Protein AF-A0A1K0IRH7-F1 (afdb_monomer)

InterPro domains:
  IPR059742 Superinfection exclusion protein A [PF26849] (6-156)

Solvent-accessible surface area (backbone atoms only — not comparable to full-atom values): 8800 Å² total; per-residue (Å²): 106,72,66,30,51,51,33,40,51,46,27,53,51,51,43,52,52,51,51,51,52,51,50,52,50,51,52,53,50,51,54,55,52,50,55,50,50,47,48,55,49,16,63,75,70,75,50,52,62,73,57,61,72,36,77,88,36,44,66,60,49,50,53,51,48,49,65,75,39,30,77,85,40,65,49,35,48,50,19,32,50,45,24,51,52,54,49,52,51,51,51,53,43,53,50,52,32,51,52,48,44,52,51,26,53,49,43,28,74,75,74,40,54,76,42,16,63,58,26,45,52,32,45,53,49,49,51,50,48,49,54,50,50,52,53,52,35,49,52,39,24,71,74,44,75,35,48,48,26,48,31,56,51,52,48,54,53,49,50,52,56,54,52,56,55,54,60,75,74,110

Mean predicted aligned error: 4.85 Å

Foldseek 3Di:
DVLLCCLLVVLVVLVVVVVVVVVVVVVVVVVVVVVVVLVVLCVVVVHDSVVCPDPVCVVVSLVVLCVVLPPVDPLNVLLQVLQVVLVVLVVVLVVVLVVQSVVLVVCCVPPHVVSSNSNNVNVVSVVVSVVVSVVSQVVSCVVSVDGRNPSVVSVVVSVVVVVVVVVVVD

Structure (mmCIF, N/CA/C/O backbone):
data_AF-A0A1K0IRH7-F1
#
_entry.id   AF-A0A1K0IRH7-F1
#
loop_
_atom_site.group_PDB
_atom_site.id
_atom_site.type_symbol
_atom_site.label_atom_id
_atom_site.label_alt_id
_atom_site.label_comp_id
_atom_site.label_asym_id
_atom_site.label_entity_id
_atom_site.label_seq_id
_atom_site.pdbx_PDB_ins_code
_atom_site.Cartn_x
_atom_site.Cartn_y
_atom_site.Cartn_z
_atom_site.occupancy
_atom_site.B_iso_or_equiv
_atom_site.auth_seq_id
_atom_site.auth_comp_id
_atom_site.auth_asym_id
_atom_site.auth_atom_id
_atom_site.pdbx_PDB_model_num
ATOM 1 N N . MET A 1 1 ? 15.490 4.655 -33.026 1.00 80.31 1 MET A N 1
ATOM 2 C CA . MET A 1 1 ? 15.179 5.768 -32.093 1.00 80.31 1 MET A CA 1
ATOM 3 C C . MET A 1 1 ? 13.687 5.873 -31.802 1.00 80.31 1 MET A C 1
ATOM 5 O O . MET A 1 1 ? 13.327 5.736 -30.644 1.00 80.31 1 MET A O 1
ATOM 9 N N . LEU A 1 2 ? 12.815 6.042 -32.808 1.00 89.88 2 LEU A N 1
ATOM 10 C CA . LEU A 1 2 ? 11.356 6.071 -32.596 1.00 89.88 2 LEU A CA 1
ATOM 11 C C . LEU A 1 2 ? 10.833 4.817 -31.871 1.00 89.88 2 LEU A C 1
ATOM 13 O O . LEU A 1 2 ? 10.065 4.927 -30.923 1.00 89.88 2 LEU A O 1
ATOM 17 N N . THR A 1 3 ? 11.315 3.636 -32.263 1.00 86.81 3 THR A N 1
ATOM 18 C CA . THR A 1 3 ? 11.003 2.352 -31.614 1.00 86.81 3 THR A CA 1
ATOM 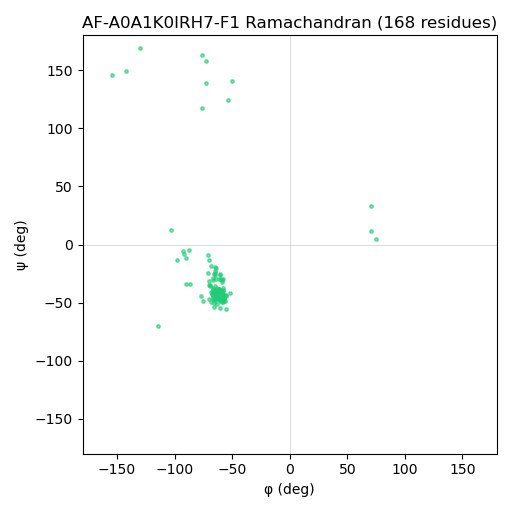19 C C . TH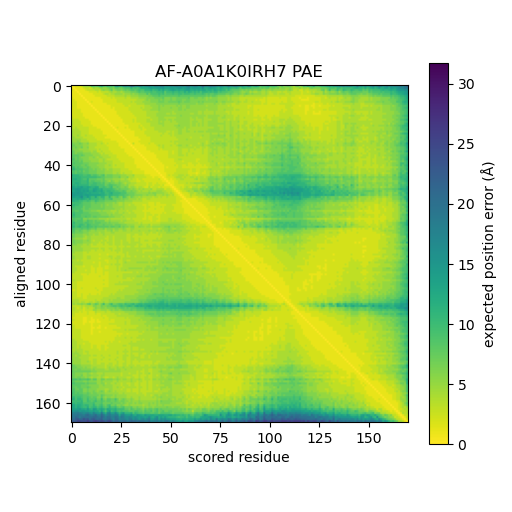R A 1 3 ? 11.344 2.353 -30.123 1.00 86.81 3 THR A C 1
ATOM 21 O O . THR A 1 3 ? 10.489 2.033 -29.302 1.00 86.81 3 THR A O 1
ATOM 24 N N . ALA A 1 4 ? 12.549 2.792 -29.747 1.00 88.62 4 ALA A N 1
ATOM 25 C CA . ALA A 1 4 ? 12.942 2.891 -28.342 1.00 88.62 4 ALA A CA 1
ATOM 26 C C . ALA A 1 4 ? 12.069 3.861 -27.537 1.00 88.62 4 ALA A C 1
ATOM 28 O O . ALA A 1 4 ? 11.658 3.527 -26.428 1.00 88.62 4 ALA A O 1
ATOM 29 N N . ILE A 1 5 ? 11.735 5.025 -28.108 1.00 91.88 5 ILE A N 1
ATOM 30 C CA . ILE A 1 5 ? 10.838 6.000 -27.470 1.00 91.88 5 ILE A CA 1
ATOM 31 C C . ILE A 1 5 ? 9.462 5.374 -27.216 1.00 91.88 5 ILE A C 1
ATOM 33 O O . ILE A 1 5 ? 8.914 5.532 -26.129 1.00 91.88 5 ILE A O 1
ATOM 37 N N . ILE A 1 6 ? 8.925 4.628 -28.185 1.00 95.38 6 ILE A N 1
ATOM 38 C CA . ILE A 1 6 ? 7.625 3.962 -28.052 1.00 95.38 6 ILE A CA 1
ATOM 39 C C . ILE A 1 6 ? 7.660 2.890 -26.957 1.00 95.38 6 ILE A C 1
ATOM 41 O O . ILE A 1 6 ? 6.752 2.856 -26.132 1.00 95.38 6 ILE A O 1
ATOM 45 N N . HIS A 1 7 ? 8.685 2.032 -26.904 1.00 95.81 7 HIS A N 1
ATOM 46 C CA . HIS A 1 7 ? 8.736 0.971 -25.890 1.00 95.81 7 HIS A CA 1
ATOM 47 C C . HIS A 1 7 ? 8.983 1.515 -24.480 1.00 95.81 7 HIS A C 1
ATOM 49 O O . HIS A 1 7 ? 8.262 1.143 -23.556 1.00 95.81 7 HIS A O 1
ATOM 55 N N . ILE A 1 8 ? 9.954 2.416 -24.308 1.00 94.38 8 ILE A N 1
ATOM 56 C CA . ILE A 1 8 ? 10.274 2.995 -22.996 1.00 94.38 8 ILE A CA 1
ATOM 57 C C . ILE A 1 8 ? 9.132 3.902 -22.532 1.00 94.38 8 ILE A C 1
ATOM 59 O O . ILE A 1 8 ? 8.627 3.741 -21.423 1.00 94.38 8 ILE A O 1
ATOM 63 N N . GLY A 1 9 ? 8.676 4.816 -23.394 1.00 95.56 9 GLY A N 1
ATOM 64 C CA . GLY A 1 9 ? 7.555 5.706 -23.096 1.00 95.56 9 GLY A CA 1
ATOM 65 C C . GLY A 1 9 ? 6.264 4.932 -22.835 1.00 95.56 9 GLY A C 1
ATOM 66 O O . GLY A 1 9 ? 5.574 5.204 -21.857 1.00 95.56 9 GLY A O 1
ATOM 67 N N . GLY A 1 10 ? 5.975 3.912 -23.648 1.00 96.75 10 GLY A N 1
ATOM 68 C CA . GLY A 1 10 ? 4.826 3.028 -23.469 1.00 96.75 10 GLY A CA 1
ATOM 69 C C . GLY A 1 10 ? 4.854 2.282 -22.135 1.00 96.75 10 GLY A C 1
ATOM 70 O O . GLY A 1 10 ? 3.845 2.268 -21.433 1.00 96.75 10 GLY A O 1
ATOM 71 N N . ALA A 1 11 ? 6.006 1.735 -21.737 1.00 96.81 11 ALA A N 1
ATOM 72 C CA . ALA A 1 11 ? 6.160 1.069 -20.445 1.00 96.81 11 ALA A CA 1
ATOM 73 C C . ALA A 1 11 ? 5.968 2.038 -19.266 1.00 96.81 11 ALA A C 1
ATOM 75 O O . ALA A 1 11 ? 5.260 1.711 -18.316 1.00 96.81 11 ALA A O 1
ATOM 76 N N . VAL A 1 12 ? 6.534 3.249 -19.334 1.00 96.62 12 VAL A N 1
ATOM 77 C CA . VAL A 1 12 ? 6.356 4.279 -18.293 1.00 96.62 12 VAL A CA 1
A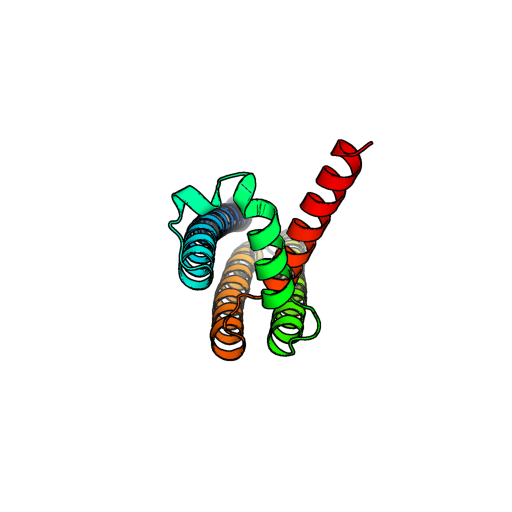TOM 78 C C . VAL A 1 12 ? 4.891 4.703 -18.173 1.00 96.62 12 VAL A C 1
ATOM 80 O O . VAL A 1 12 ? 4.364 4.774 -17.063 1.00 96.62 12 VAL A O 1
ATOM 83 N N . ILE A 1 13 ? 4.206 4.931 -19.298 1.00 97.69 13 ILE A N 1
ATOM 84 C CA . ILE A 1 13 ? 2.772 5.253 -19.311 1.00 97.69 13 ILE A CA 1
ATOM 85 C C . ILE A 1 13 ? 1.960 4.097 -18.717 1.00 97.69 13 ILE A C 1
ATOM 87 O O . ILE A 1 13 ? 1.087 4.330 -17.883 1.00 97.69 13 ILE A O 1
ATOM 91 N N . ALA A 1 14 ? 2.257 2.852 -19.094 1.00 96.94 14 ALA A N 1
ATOM 92 C CA . ALA A 1 14 ? 1.572 1.679 -18.560 1.00 96.94 14 ALA A CA 1
ATOM 93 C C . ALA A 1 14 ? 1.759 1.540 -17.040 1.00 96.94 14 ALA A C 1
ATOM 95 O O . ALA A 1 14 ? 0.787 1.283 -16.330 1.00 96.94 14 ALA A O 1
ATOM 96 N N . LEU A 1 15 ? 2.975 1.764 -16.527 1.00 96.19 15 LEU A N 1
ATOM 97 C CA . LEU A 1 15 ? 3.247 1.790 -15.087 1.00 96.19 15 LEU A CA 1
ATOM 98 C C . LEU A 1 15 ? 2.445 2.884 -14.383 1.00 96.19 15 LEU A C 1
ATOM 100 O O . LEU A 1 15 ? 1.816 2.616 -13.363 1.00 96.19 15 LEU A O 1
ATOM 104 N N . PHE A 1 16 ? 2.411 4.089 -14.951 1.00 96.38 16 PHE A N 1
ATOM 105 C CA . PHE A 1 16 ? 1.637 5.197 -14.400 1.00 96.38 16 PHE A CA 1
ATOM 106 C C . PHE A 1 16 ? 0.139 4.865 -14.319 1.00 96.38 16 PHE A C 1
ATOM 108 O O . PHE A 1 16 ? -0.479 5.033 -13.266 1.00 96.38 16 PHE A O 1
ATOM 115 N N . VAL A 1 17 ? -0.435 4.319 -15.396 1.00 97.19 17 VAL A N 1
ATOM 116 C CA . VAL A 1 17 ? -1.835 3.865 -15.427 1.00 97.19 17 VAL A CA 1
ATOM 117 C C . VAL A 1 17 ? -2.083 2.773 -14.385 1.00 97.19 17 VAL A C 1
ATOM 119 O O . VAL A 1 17 ? -3.079 2.834 -13.664 1.00 97.19 17 VAL A O 1
ATOM 122 N N . LEU A 1 18 ? -1.174 1.803 -14.256 1.00 94.44 18 LEU A N 1
ATOM 123 C CA . LEU A 1 18 ? -1.293 0.728 -13.273 1.00 94.44 18 LEU A CA 1
ATOM 124 C C . LEU A 1 18 ? -1.250 1.263 -11.834 1.00 94.44 18 LEU A C 1
ATOM 126 O O . LEU A 1 18 ? -2.039 0.826 -10.995 1.00 94.44 18 LEU A O 1
ATOM 130 N N . THR A 1 19 ? -0.384 2.236 -11.543 1.00 93.06 19 THR A N 1
ATOM 131 C CA . THR A 1 19 ? -0.344 2.910 -10.240 1.00 93.06 19 THR A CA 1
ATOM 132 C C . THR A 1 19 ? -1.657 3.633 -9.949 1.00 93.06 19 THR A C 1
ATOM 134 O O . THR A 1 19 ? -2.202 3.463 -8.860 1.00 93.06 19 THR A O 1
ATOM 137 N N . LEU A 1 20 ? -2.202 4.391 -10.906 1.00 95.12 20 LEU A N 1
ATOM 138 C CA . LEU A 1 20 ? -3.489 5.073 -10.735 1.00 95.12 20 LEU A CA 1
ATOM 139 C C . LEU A 1 20 ? -4.634 4.086 -10.491 1.00 95.12 20 LEU A C 1
ATOM 141 O O . LEU A 1 20 ? -5.427 4.282 -9.569 1.00 95.12 20 LEU A O 1
ATOM 145 N N . ALA A 1 21 ? -4.692 3.000 -11.264 1.00 93.69 21 ALA A N 1
ATOM 146 C CA . ALA A 1 21 ? -5.669 1.936 -11.060 1.00 93.69 21 ALA A CA 1
ATOM 147 C C . ALA A 1 21 ? -5.523 1.308 -9.664 1.00 93.69 21 ALA A C 1
ATOM 149 O O . ALA A 1 21 ? -6.513 1.123 -8.958 1.00 93.69 21 ALA A O 1
ATOM 150 N N . GLY A 1 22 ? -4.288 1.050 -9.226 1.00 90.19 22 GLY A N 1
ATOM 151 C CA . GLY A 1 22 ? -3.993 0.542 -7.889 1.00 90.19 22 GLY A CA 1
ATOM 152 C C . GLY A 1 22 ? -4.446 1.486 -6.771 1.00 90.19 22 GLY A C 1
ATOM 153 O O . GLY A 1 22 ? -5.035 1.029 -5.793 1.00 90.19 22 GLY A O 1
ATOM 154 N N . LEU A 1 23 ? -4.229 2.797 -6.922 1.00 91.50 23 LEU A N 1
ATOM 155 C CA . LEU A 1 23 ? -4.698 3.812 -5.972 1.00 91.50 23 LEU A CA 1
ATOM 156 C C . LEU A 1 23 ? -6.226 3.876 -5.916 1.00 91.50 23 LEU A C 1
ATOM 158 O O . LEU A 1 23 ? -6.795 3.957 -4.828 1.00 91.50 23 LEU A O 1
ATOM 162 N N . TRP A 1 24 ? -6.893 3.797 -7.068 1.00 94.50 24 TRP A N 1
ATOM 163 C CA . TRP A 1 24 ? -8.351 3.790 -7.140 1.00 94.50 24 TRP A CA 1
ATOM 164 C C . TRP A 1 24 ? -8.951 2.556 -6.454 1.00 94.50 24 TRP A C 1
ATOM 166 O O . TRP A 1 24 ? -9.855 2.687 -5.627 1.00 94.50 24 TRP A O 1
ATOM 176 N N . VAL A 1 25 ? -8.389 1.369 -6.711 1.00 90.69 25 VAL A N 1
ATOM 177 C CA . VAL A 1 25 ? -8.777 0.129 -6.020 1.00 90.69 25 VAL A CA 1
ATOM 178 C C . VAL A 1 25 ? -8.552 0.256 -4.514 1.00 90.69 25 VAL A C 1
ATOM 180 O O . VAL A 1 25 ? -9.449 -0.068 -3.740 1.00 90.69 25 VAL A O 1
ATOM 183 N N . ALA A 1 26 ? -7.404 0.782 -4.081 1.00 87.38 26 ALA A N 1
ATOM 184 C CA . ALA A 1 26 ? -7.112 0.971 -2.661 1.00 87.38 26 ALA A CA 1
ATOM 185 C C . ALA A 1 26 ? -8.099 1.936 -1.979 1.00 87.38 26 ALA A C 1
ATOM 187 O O . ALA A 1 26 ? -8.521 1.687 -0.847 1.00 87.38 26 ALA A O 1
ATOM 188 N N . ALA A 1 27 ? -8.500 3.014 -2.660 1.00 89.81 27 ALA A N 1
ATOM 189 C CA . ALA A 1 27 ? -9.494 3.956 -2.151 1.00 89.81 27 ALA A CA 1
ATOM 190 C C . ALA A 1 27 ? -10.870 3.288 -1.996 1.00 89.81 27 ALA A C 1
ATOM 192 O O . ALA A 1 27 ? -11.493 3.380 -0.934 1.00 89.81 27 ALA A O 1
ATOM 193 N N . TRP A 1 28 ? -11.303 2.546 -3.019 1.00 92.06 28 TRP A N 1
ATOM 194 C CA . TRP A 1 28 ? -12.551 1.785 -2.992 1.00 92.06 28 TRP A CA 1
ATOM 195 C C . TRP A 1 28 ? -12.561 0.718 -1.886 1.00 92.06 28 TRP A C 1
ATOM 197 O O . TRP A 1 28 ? -13.527 0.609 -1.125 1.00 92.06 28 TRP A O 1
ATOM 207 N N . GLU A 1 29 ? -11.472 -0.043 -1.738 1.00 88.12 29 GLU A N 1
ATOM 208 C CA . GLU A 1 29 ? -11.304 -1.012 -0.651 1.00 88.12 29 GLU A CA 1
ATOM 209 C C . GLU A 1 29 ? -11.355 -0.333 0.721 1.00 88.12 29 GLU A C 1
ATOM 211 O O . GLU A 1 29 ? -11.994 -0.847 1.644 1.00 88.12 29 GLU A O 1
ATOM 216 N N . GLY A 1 30 ? -10.718 0.832 0.860 1.00 87.19 30 GLY A N 1
ATOM 217 C CA . GLY A 1 30 ? -10.731 1.636 2.077 1.00 87.19 30 GLY A CA 1
ATOM 218 C C . GLY A 1 30 ? -12.147 2.027 2.498 1.00 87.19 30 GLY A C 1
ATOM 219 O O . GLY A 1 30 ? -12.534 1.793 3.648 1.00 87.19 30 GLY A O 1
ATOM 220 N N . GLU A 1 31 ? -12.944 2.548 1.564 1.00 90.12 31 GLU A N 1
ATOM 221 C CA . GLU A 1 31 ? -14.334 2.937 1.811 1.00 90.12 31 GLU A CA 1
ATOM 222 C C . GLU A 1 31 ? -15.212 1.725 2.153 1.00 90.12 31 GLU A C 1
ATOM 224 O O . GLU A 1 31 ? -15.931 1.721 3.161 1.00 90.12 31 GLU A O 1
ATOM 229 N N . ARG A 1 32 ? -15.119 0.656 1.353 1.00 91.31 32 ARG A N 1
ATOM 230 C CA . ARG A 1 32 ? -15.857 -0.592 1.577 1.00 91.31 32 ARG A CA 1
ATOM 231 C C . ARG A 1 32 ? -15.552 -1.180 2.957 1.00 91.31 32 ARG A C 1
ATOM 233 O O . ARG A 1 32 ? -16.471 -1.553 3.691 1.00 91.31 32 ARG A O 1
ATOM 240 N N . ASN A 1 33 ? -14.276 -1.252 3.329 1.00 88.19 33 ASN A N 1
ATOM 241 C CA . ASN A 1 33 ? -13.852 -1.802 4.613 1.00 88.19 33 ASN A CA 1
ATOM 242 C C . ASN A 1 33 ? -14.245 -0.888 5.780 1.00 88.19 33 ASN A C 1
ATOM 244 O O . ASN A 1 33 ? -14.626 -1.388 6.836 1.00 88.19 33 ASN A O 1
ATOM 248 N N . ALA A 1 34 ? -14.231 0.437 5.602 1.00 87.69 34 ALA A N 1
ATOM 249 C CA . ALA A 1 34 ? -14.724 1.370 6.612 1.00 87.69 34 ALA A CA 1
ATOM 250 C C . ALA A 1 34 ? -16.219 1.169 6.902 1.00 87.69 34 ALA A C 1
ATOM 252 O O . ALA A 1 34 ? -16.606 1.101 8.069 1.00 87.69 34 ALA A O 1
ATOM 253 N N . LYS A 1 35 ? -17.048 1.001 5.862 1.00 90.12 35 LYS A N 1
ATOM 254 C CA . LYS A 1 35 ? -18.480 0.680 6.015 1.00 90.12 35 LYS A CA 1
ATOM 255 C C . LYS A 1 35 ? -18.681 -0.636 6.769 1.00 90.12 35 LYS A C 1
ATOM 257 O O . LYS A 1 35 ? -19.489 -0.695 7.693 1.00 90.12 35 LYS A O 1
ATOM 262 N N . LYS A 1 36 ? -17.909 -1.674 6.424 1.00 89.56 36 LYS A N 1
ATOM 263 C CA . LYS A 1 36 ? -17.945 -2.962 7.134 1.00 89.56 36 LYS A CA 1
ATOM 264 C C . LYS A 1 36 ? -17.578 -2.806 8.613 1.00 89.56 36 LYS A C 1
ATOM 266 O O . LYS A 1 36 ? -18.322 -3.270 9.466 1.00 89.56 36 LYS A O 1
ATOM 271 N N . ARG A 1 37 ? -16.494 -2.089 8.931 1.00 88.19 37 ARG A N 1
ATOM 272 C CA . ARG A 1 37 ? -16.073 -1.852 10.322 1.00 88.19 37 ARG A CA 1
ATOM 273 C C . ARG A 1 37 ? -17.135 -1.134 11.152 1.00 88.19 37 ARG A C 1
ATOM 275 O O . ARG A 1 37 ? -17.336 -1.519 12.300 1.00 88.19 37 ARG A O 1
ATOM 282 N N . ARG A 1 38 ? -17.811 -0.123 10.588 1.00 89.75 38 ARG A N 1
ATOM 283 C CA . ARG A 1 38 ? -18.910 0.580 11.277 1.00 89.75 38 ARG A CA 1
ATOM 284 C C . ARG A 1 38 ? -20.057 -0.370 11.609 1.00 89.75 38 ARG A C 1
ATOM 286 O O . ARG A 1 38 ? -20.511 -0.391 12.745 1.00 89.75 38 ARG A O 1
ATOM 293 N N . ARG A 1 39 ? -20.466 -1.209 10.653 1.00 91.44 39 ARG A N 1
ATOM 294 C CA . ARG A 1 39 ? -21.502 -2.232 10.877 1.00 91.44 39 ARG A CA 1
ATOM 295 C C . ARG A 1 39 ? -21.087 -3.249 11.935 1.00 91.44 39 ARG A C 1
ATOM 297 O O . ARG A 1 39 ? -21.863 -3.529 12.839 1.00 91.44 39 ARG A O 1
ATOM 304 N N . ASP A 1 40 ? -19.857 -3.753 11.865 1.00 89.94 40 ASP A N 1
ATOM 305 C CA . ASP A 1 40 ? -19.344 -4.708 12.850 1.00 89.94 40 ASP A CA 1
ATOM 306 C C . ASP A 1 40 ? -19.318 -4.100 14.262 1.00 89.94 40 ASP A C 1
ATOM 308 O O . ASP A 1 40 ? -19.614 -4.789 15.237 1.00 89.94 40 ASP A O 1
ATOM 312 N N . ALA A 1 41 ? -18.967 -2.815 14.383 1.00 90.38 41 ALA A N 1
ATOM 313 C CA . ALA A 1 41 ? -19.014 -2.090 15.649 1.00 90.38 41 ALA A CA 1
ATOM 314 C C . ALA A 1 41 ? -20.456 -1.919 16.152 1.00 90.38 41 ALA A C 1
ATOM 316 O O . ALA A 1 41 ? -20.709 -2.191 17.321 1.00 90.38 41 ALA A O 1
ATOM 317 N N . ALA A 1 42 ? -21.393 -1.548 15.273 1.00 92.19 42 ALA A N 1
ATOM 318 C CA . ALA A 1 42 ? -22.808 -1.367 15.610 1.00 92.19 42 ALA A CA 1
ATOM 319 C C . ALA A 1 42 ? -23.415 -2.651 16.176 1.00 92.19 42 ALA A C 1
ATOM 321 O O . ALA A 1 42 ? -23.961 -2.659 17.277 1.00 92.19 42 ALA A O 1
ATOM 322 N N . ILE A 1 43 ? -23.196 -3.766 15.473 1.00 92.94 43 ILE A N 1
ATOM 323 C CA . ILE A 1 43 ? -23.647 -5.095 15.893 1.00 92.94 43 ILE A CA 1
ATOM 324 C C . ILE A 1 43 ? -23.019 -5.479 17.235 1.00 92.94 43 ILE A C 1
ATOM 326 O O . ILE A 1 43 ? -23.718 -5.951 18.125 1.00 92.94 43 ILE A O 1
ATOM 330 N N . SER A 1 44 ? -21.712 -5.252 17.405 1.00 92.06 44 SER A N 1
ATOM 331 C CA . SER A 1 44 ? -21.012 -5.608 18.649 1.00 92.06 44 SER A CA 1
ATOM 332 C C . SER A 1 44 ? -21.473 -4.779 19.852 1.00 92.06 44 SER A C 1
ATOM 334 O O . SER A 1 44 ? -21.399 -5.251 20.982 1.00 92.06 44 SER A O 1
ATOM 336 N N . LEU A 1 45 ? -21.920 -3.543 19.618 1.00 91.50 45 LEU A N 1
ATOM 337 C CA . LEU A 1 45 ? -22.406 -2.626 20.649 1.00 91.50 45 LEU A CA 1
ATOM 338 C C . LEU A 1 45 ? -23.924 -2.713 20.876 1.00 91.50 45 LEU A C 1
ATOM 340 O O . LEU A 1 45 ? -24.410 -2.118 21.839 1.00 91.50 45 LEU A O 1
ATOM 344 N N . GLY A 1 46 ? -24.650 -3.451 20.029 1.00 92.69 46 GLY A N 1
ATOM 345 C CA . GLY A 1 46 ? -26.104 -3.610 20.105 1.00 92.69 46 GLY A CA 1
ATOM 346 C C . GLY A 1 46 ? -26.885 -2.348 19.729 1.00 92.69 46 GLY A C 1
ATOM 347 O O . GLY A 1 46 ? -27.931 -2.094 20.316 1.00 92.69 46 GLY A O 1
ATOM 348 N N . ILE A 1 47 ? -26.360 -1.546 18.800 1.00 93.19 47 ILE A N 1
ATOM 349 C CA . ILE A 1 47 ? -26.908 -0.239 18.393 1.00 93.19 47 ILE A CA 1
ATOM 350 C C . ILE A 1 47 ? -27.025 -0.142 16.868 1.00 93.19 47 ILE A C 1
ATOM 352 O O . ILE A 1 47 ? -26.481 -0.977 16.140 1.00 93.19 47 ILE A O 1
ATOM 356 N N . SER A 1 48 ? -27.701 0.893 16.374 1.00 92.56 48 SER A N 1
ATOM 357 C CA . SER A 1 48 ? -27.725 1.222 14.943 1.00 92.56 48 SER A CA 1
ATOM 358 C C . SER A 1 48 ? -26.418 1.885 14.475 1.00 92.56 48 SER A C 1
ATOM 360 O O . SER A 1 48 ? -25.598 2.342 15.276 1.00 92.56 48 SER A O 1
ATOM 362 N N . VAL A 1 49 ? -26.183 1.920 13.158 1.00 89.44 49 VAL A N 1
ATOM 363 C CA . VAL A 1 49 ? -24.979 2.565 12.593 1.00 89.44 49 VAL A CA 1
ATOM 364 C C . VAL A 1 49 ? -25.063 4.085 12.750 1.00 89.44 49 VAL A C 1
ATOM 366 O O . VAL A 1 49 ? -24.043 4.737 12.949 1.00 89.44 49 VAL A O 1
ATOM 369 N N . GLU A 1 50 ? -26.274 4.626 12.706 1.00 89.81 50 GLU A N 1
ATOM 370 C CA . GLU A 1 50 ? -26.595 6.039 12.861 1.00 89.81 50 GLU A CA 1
ATOM 371 C C . GLU A 1 50 ? -26.302 6.513 14.293 1.00 89.81 50 GLU A C 1
ATOM 373 O O . GLU A 1 50 ? -25.685 7.556 14.498 1.00 89.81 50 GLU A O 1
ATOM 378 N N . GLU A 1 51 ? -26.647 5.706 15.301 1.00 88.31 51 GLU A N 1
ATOM 379 C CA . GLU A 1 51 ? -26.327 5.990 16.709 1.00 88.31 51 GLU A CA 1
ATOM 380 C C . GLU A 1 51 ? -24.819 5.993 16.987 1.00 88.31 51 GLU A C 1
ATOM 382 O O . GLU A 1 51 ? -24.349 6.680 17.899 1.00 88.31 51 GLU A O 1
ATOM 387 N N . LEU A 1 52 ? -24.047 5.255 16.188 1.00 85.56 52 LEU A N 1
ATOM 388 C CA . LEU A 1 52 ? -22.592 5.156 16.294 1.00 85.56 52 LEU A CA 1
ATOM 389 C C . LEU A 1 52 ? -21.877 6.482 16.007 1.00 85.56 52 LEU A C 1
ATOM 391 O O . LEU A 1 52 ? -20.754 6.677 16.471 1.00 85.56 52 LEU A O 1
ATOM 395 N N . GLU A 1 53 ? -22.519 7.370 15.247 1.00 83.31 53 GLU A N 1
ATOM 396 C CA . GLU A 1 53 ? -21.989 8.686 14.875 1.00 83.31 53 GLU A CA 1
ATOM 397 C C . GLU A 1 53 ? -22.326 9.769 15.914 1.00 83.31 53 GLU A C 1
ATOM 399 O O . GLU A 1 53 ? -21.830 10.890 15.825 1.00 83.31 53 GLU A O 1
ATOM 404 N N . SER A 1 54 ? -23.114 9.438 16.944 1.00 86.62 54 SER A N 1
ATOM 405 C CA . SER A 1 54 ? -23.420 10.369 18.030 1.00 86.62 54 SER A CA 1
ATOM 406 C C . SER A 1 54 ? -22.219 10.582 18.964 1.00 86.62 54 SER A C 1
ATOM 408 O O . SER A 1 54 ? -21.536 9.637 19.372 1.00 86.62 54 SER A O 1
ATOM 410 N N . GLU A 1 55 ? -21.983 11.830 19.384 1.00 82.06 55 GLU A N 1
ATOM 411 C CA . GLU A 1 55 ? -20.891 12.155 20.318 1.00 82.06 55 GLU A CA 1
ATOM 412 C C . GLU A 1 55 ? -21.007 11.408 21.655 1.00 82.06 55 GLU A C 1
ATOM 414 O O . GLU A 1 55 ? -19.993 11.055 22.267 1.00 82.06 55 GLU A O 1
ATOM 419 N N . ALA A 1 56 ? -22.240 11.106 22.076 1.00 86.00 56 ALA A N 1
ATOM 420 C CA . ALA A 1 56 ? -22.539 10.341 23.283 1.00 86.00 56 ALA A CA 1
ATOM 421 C C . ALA A 1 56 ? -21.963 8.915 23.239 1.00 86.00 56 ALA A C 1
ATOM 423 O O . ALA A 1 56 ? -21.594 8.363 24.277 1.00 86.00 56 ALA A O 1
ATOM 424 N N . MET A 1 57 ? -21.836 8.327 22.046 1.00 87.56 57 MET A N 1
ATOM 425 C CA . MET A 1 57 ? -21.344 6.959 21.860 1.00 87.56 57 MET A CA 1
ATOM 426 C C . MET A 1 57 ? -19.833 6.875 21.673 1.00 87.56 57 MET A C 1
ATOM 428 O O . MET A 1 57 ? -19.252 5.794 21.798 1.00 87.56 57 MET A O 1
ATOM 432 N N . ALA A 1 58 ? -19.164 8.005 21.460 1.00 84.50 58 ALA A N 1
ATOM 433 C CA . ALA A 1 58 ? -17.729 8.040 21.236 1.00 84.50 58 ALA A CA 1
ATOM 434 C C . ALA A 1 58 ? -16.884 7.424 22.378 1.00 84.50 58 ALA A C 1
ATOM 436 O O . ALA A 1 58 ? -15.937 6.707 22.059 1.00 84.50 58 ALA A O 1
ATOM 437 N N . PRO A 1 59 ? -17.192 7.592 23.686 1.00 86.56 59 PRO A N 1
ATOM 438 C CA . PRO A 1 59 ? -16.467 6.888 24.751 1.00 86.56 59 PRO A CA 1
ATOM 439 C C . PRO A 1 59 ? -16.585 5.359 24.651 1.00 86.56 59 PRO A C 1
ATOM 441 O O . PRO A 1 59 ? -15.577 4.659 24.739 1.00 86.56 59 PRO A O 1
ATOM 444 N N . ARG A 1 60 ? -17.794 4.841 24.390 1.00 88.38 60 ARG A N 1
ATOM 445 C CA . ARG A 1 60 ? -18.038 3.396 24.225 1.00 88.38 60 ARG A CA 1
ATOM 446 C C . ARG A 1 60 ? -17.353 2.851 22.975 1.00 88.38 60 ARG A C 1
ATOM 448 O O . ARG A 1 60 ? -16.817 1.746 22.990 1.00 88.38 60 ARG A O 1
ATOM 455 N N . LEU A 1 61 ? -17.327 3.635 21.898 1.00 87.94 61 LEU A N 1
ATOM 456 C CA . LEU A 1 61 ? -16.628 3.277 20.668 1.00 87.94 61 LEU A CA 1
ATOM 457 C C . LEU A 1 61 ? -15.107 3.231 20.865 1.00 87.94 61 LEU A C 1
ATOM 459 O O . LEU A 1 61 ? -14.448 2.330 20.349 1.00 87.94 61 LEU A O 1
ATOM 463 N N . VAL A 1 62 ? -14.551 4.175 21.628 1.00 88.38 62 VAL A N 1
ATOM 464 C CA . VAL A 1 62 ? -13.131 4.198 22.010 1.00 88.38 62 VAL A CA 1
ATOM 465 C C . VAL A 1 62 ? -12.766 2.952 22.815 1.00 88.38 62 VAL A C 1
ATOM 467 O O . VAL A 1 62 ? -11.769 2.306 22.500 1.00 88.38 62 VAL A O 1
ATOM 470 N N . GLU A 1 63 ? -13.582 2.584 23.804 1.00 89.94 63 GLU A N 1
ATOM 471 C CA . GLU A 1 63 ? -13.388 1.380 24.619 1.00 89.94 63 GLU A CA 1
ATOM 472 C C . GLU A 1 63 ? -13.477 0.096 23.780 1.00 89.94 63 GLU A C 1
ATOM 474 O O . GLU A 1 63 ? -12.604 -0.770 23.841 1.00 89.94 63 GLU A O 1
ATOM 479 N N . PHE A 1 64 ? -14.480 -0.001 22.907 1.00 91.44 64 PHE A N 1
ATOM 480 C CA . PHE A 1 64 ? -14.604 -1.121 21.979 1.00 91.44 64 PHE A CA 1
ATOM 481 C C . PHE A 1 64 ? -13.382 -1.244 21.058 1.00 91.44 64 PHE A C 1
ATOM 483 O O . PHE A 1 64 ? -12.823 -2.331 20.885 1.00 91.44 64 PHE A O 1
ATOM 490 N N . CYS A 1 65 ? -12.943 -0.132 20.465 1.00 90.25 65 CYS A N 1
ATOM 491 C CA . CYS A 1 65 ? -11.789 -0.107 19.574 1.00 90.25 65 CYS A CA 1
ATOM 492 C C . CYS A 1 65 ? -10.485 -0.433 20.311 1.00 90.25 65 CYS A C 1
ATOM 494 O O . CYS A 1 65 ? -9.655 -1.157 19.758 1.00 90.25 65 CYS A O 1
ATOM 496 N N . SER A 1 66 ? -10.298 0.048 21.543 1.00 90.06 66 SER A N 1
ATOM 497 C CA . SER A 1 66 ? -9.099 -0.245 22.335 1.00 90.06 66 SER A CA 1
ATOM 498 C C . SER A 1 66 ? -9.006 -1.738 22.661 1.00 90.06 66 SER A C 1
ATOM 500 O O . SER A 1 66 ? -7.955 -2.342 22.438 1.00 90.06 66 SER A O 1
ATOM 502 N N . ALA A 1 67 ? -10.117 -2.365 23.058 1.00 92.06 67 ALA A N 1
ATOM 503 C CA . ALA A 1 67 ? -10.182 -3.801 23.311 1.00 92.06 67 ALA A CA 1
ATOM 504 C C . ALA A 1 67 ? -9.960 -4.612 22.023 1.00 92.06 67 ALA A C 1
ATOM 506 O O . ALA A 1 67 ? -9.095 -5.490 21.963 1.00 92.06 67 ALA A O 1
ATOM 507 N N . LYS A 1 68 ? -10.686 -4.282 20.946 1.00 91.19 68 LYS A N 1
ATOM 508 C CA . LYS A 1 68 ? -10.609 -5.002 19.666 1.00 91.19 68 LYS A CA 1
ATOM 509 C C . LYS A 1 68 ? -9.228 -4.887 19.022 1.00 91.19 68 LYS A C 1
ATOM 511 O O . LYS A 1 68 ? -8.731 -5.870 18.467 1.00 91.19 68 LYS A O 1
ATOM 516 N N . PHE A 1 69 ? -8.584 -3.725 19.069 1.00 91.94 69 PHE A N 1
ATOM 517 C CA . PHE A 1 69 ? -7.302 -3.466 18.400 1.00 91.94 69 PHE A CA 1
ATOM 518 C C . PHE A 1 69 ? -6.083 -3.475 19.332 1.00 91.94 69 PHE A C 1
ATOM 520 O O . PHE A 1 69 ? -4.984 -3.127 18.888 1.00 91.94 69 PHE A O 1
ATOM 527 N N . SER A 1 70 ? -6.251 -3.954 20.569 1.00 91.25 70 SER A N 1
ATOM 528 C CA . SER A 1 70 ? -5.191 -4.084 21.575 1.00 91.25 70 SER A CA 1
ATOM 529 C C . SER A 1 70 ? -3.939 -4.791 21.041 1.00 91.25 70 SER A C 1
ATOM 531 O O . SER A 1 70 ? -4.030 -5.759 20.279 1.00 91.25 70 SER A O 1
ATOM 533 N N . SER A 1 71 ? -2.762 -4.312 21.445 1.00 90.38 71 SER A N 1
ATOM 534 C CA . SER A 1 71 ? -1.466 -4.931 21.137 1.00 90.38 71 SER A CA 1
ATOM 535 C C . SER A 1 71 ? -1.254 -6.273 21.836 1.00 90.38 71 SER A C 1
ATOM 537 O O . SER A 1 71 ? -0.419 -7.050 21.384 1.00 90.38 71 SER A O 1
ATOM 539 N N . GLU A 1 72 ? -2.021 -6.568 22.885 1.00 93.06 72 GLU A N 1
ATOM 540 C CA . GLU A 1 72 ? -1.922 -7.828 23.632 1.00 93.06 72 GLU A CA 1
ATOM 541 C C . GLU A 1 72 ? -2.448 -9.023 22.826 1.00 93.06 72 GLU A C 1
ATOM 543 O O . GLU A 1 72 ? -2.037 -10.166 23.018 1.00 93.06 72 GLU A O 1
ATOM 548 N N . LEU A 1 73 ? -3.340 -8.772 21.864 1.00 92.62 73 LEU A N 1
ATOM 549 C CA . LEU A 1 73 ? -3.910 -9.822 21.033 1.00 92.62 73 LEU A CA 1
ATOM 550 C C . LEU A 1 73 ? -2.893 -10.283 19.982 1.00 92.62 73 LEU A C 1
ATOM 552 O O . LEU A 1 73 ? -2.536 -9.536 19.068 1.00 92.62 73 LEU A O 1
ATOM 556 N N . PHE A 1 74 ? -2.492 -11.556 20.049 1.00 93.06 74 PHE A N 1
ATOM 557 C CA . PHE A 1 74 ? -1.539 -12.160 19.108 1.00 93.06 74 PHE A CA 1
ATOM 558 C C . PHE A 1 74 ? -1.934 -11.955 17.635 1.00 93.06 74 PHE A C 1
ATOM 560 O O . PHE A 1 74 ? -1.099 -11.585 16.810 1.00 93.06 74 PHE A O 1
ATOM 567 N N . ARG A 1 75 ? -3.228 -12.097 17.307 1.00 93.12 75 ARG A N 1
ATOM 568 C CA . ARG A 1 75 ? -3.757 -11.875 15.945 1.00 93.12 75 ARG A CA 1
ATOM 569 C C . ARG A 1 75 ? -3.490 -10.452 15.440 1.00 93.12 75 ARG A C 1
ATOM 571 O O . ARG A 1 75 ? -3.272 -10.261 14.247 1.00 93.12 75 ARG A O 1
ATOM 578 N N . ASN A 1 76 ? -3.465 -9.469 16.339 1.00 93.88 76 ASN A N 1
ATOM 579 C CA . ASN A 1 76 ? -3.242 -8.063 16.003 1.00 93.88 76 ASN A CA 1
ATOM 580 C C . ASN A 1 76 ? -1.765 -7.817 15.733 1.00 93.88 76 ASN A C 1
ATOM 582 O O . ASN A 1 76 ? -1.430 -7.219 14.717 1.00 93.88 76 ASN A O 1
ATOM 586 N N . ARG A 1 77 ? -0.887 -8.360 16.584 1.00 93.81 77 ARG A N 1
ATOM 587 C CA . ARG A 1 77 ? 0.565 -8.322 16.367 1.00 93.81 77 ARG A CA 1
ATOM 588 C C . ARG A 1 77 ? 0.955 -8.994 15.053 1.00 93.81 77 ARG A C 1
ATOM 590 O O . ARG A 1 77 ? 1.796 -8.470 14.331 1.00 93.81 77 ARG A O 1
ATOM 597 N N . LEU A 1 78 ? 0.320 -10.120 14.725 1.00 93.44 78 LEU A N 1
ATOM 598 C CA . LEU A 1 78 ? 0.559 -10.825 13.468 1.00 93.44 78 LEU A CA 1
ATOM 599 C C . LEU A 1 78 ? 0.083 -10.007 12.260 1.00 93.44 78 LEU A C 1
ATOM 601 O O . LEU A 1 78 ? 0.840 -9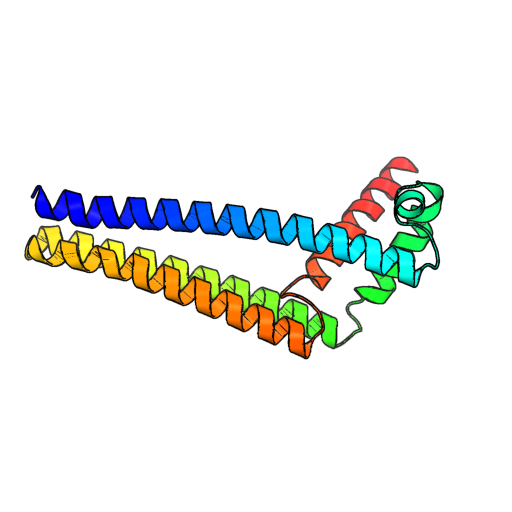.841 11.310 1.00 93.44 78 LEU A O 1
ATOM 605 N N . SER A 1 79 ? -1.121 -9.425 12.319 1.00 94.19 79 SER A N 1
ATOM 606 C CA . SER A 1 79 ? -1.613 -8.498 11.286 1.00 94.19 79 SER A CA 1
ATOM 607 C C . SER A 1 79 ? -0.671 -7.300 11.106 1.00 94.19 79 SER A C 1
ATOM 609 O O . SER A 1 79 ? -0.387 -6.907 9.974 1.00 94.19 79 SER A O 1
ATOM 611 N N . ASP A 1 80 ? -0.120 -6.756 12.193 1.00 94.19 80 ASP A N 1
ATOM 612 C CA . ASP A 1 80 ? 0.835 -5.647 12.140 1.00 94.19 80 ASP A CA 1
ATOM 613 C C . ASP A 1 80 ? 2.163 -6.051 11.491 1.00 94.19 80 ASP A C 1
ATOM 615 O O . ASP A 1 80 ? 2.678 -5.311 10.649 1.00 94.19 80 ASP A O 1
ATOM 619 N N . LEU A 1 81 ? 2.684 -7.240 11.816 1.00 95.06 81 LEU A N 1
ATOM 620 C CA . LEU A 1 81 ? 3.869 -7.805 11.169 1.00 95.06 81 LEU A CA 1
ATOM 621 C C . LEU A 1 81 ? 3.625 -8.018 9.671 1.00 95.06 81 LEU A C 1
ATOM 623 O O . LEU A 1 81 ? 4.445 -7.600 8.857 1.00 95.06 81 LEU A O 1
ATOM 627 N N . CYS A 1 82 ? 2.475 -8.581 9.289 1.00 94.50 82 CYS A N 1
ATOM 628 C CA . CYS A 1 82 ? 2.078 -8.696 7.887 1.00 94.50 82 CYS A CA 1
ATOM 629 C C . CYS A 1 82 ? 2.020 -7.321 7.205 1.00 94.50 82 CYS A C 1
ATOM 631 O O . CYS A 1 82 ? 2.420 -7.194 6.051 1.00 94.50 82 CYS A O 1
ATOM 633 N N . GLY A 1 83 ? 1.569 -6.278 7.909 1.00 93.69 83 GLY A N 1
ATOM 634 C CA . GLY A 1 83 ? 1.589 -4.902 7.409 1.00 93.69 83 GLY A CA 1
ATOM 635 C C . GLY A 1 83 ? 3.002 -4.412 7.087 1.00 93.69 83 GLY A C 1
ATOM 636 O O . GLY A 1 83 ? 3.224 -3.838 6.022 1.00 93.69 83 GLY A O 1
ATOM 637 N N . VAL A 1 84 ? 3.969 -4.684 7.968 1.00 95.69 84 VAL A N 1
ATOM 638 C CA . VAL A 1 84 ? 5.388 -4.353 7.745 1.00 95.69 84 VAL A CA 1
ATOM 639 C C . VAL A 1 84 ? 5.964 -5.149 6.574 1.00 95.69 84 VAL A C 1
ATOM 641 O O . VAL A 1 84 ? 6.592 -4.561 5.697 1.00 95.69 84 VAL A O 1
ATOM 644 N N . VAL A 1 85 ? 5.706 -6.458 6.513 1.00 95.81 85 VAL A N 1
ATOM 645 C CA . VAL A 1 85 ? 6.159 -7.319 5.408 1.00 95.81 85 VAL A CA 1
ATOM 646 C C . VAL A 1 85 ? 5.612 -6.818 4.075 1.00 95.81 85 VAL A C 1
ATOM 648 O O . VAL A 1 85 ? 6.376 -6.658 3.129 1.00 95.81 85 VAL A O 1
ATOM 651 N N . ARG A 1 86 ? 4.315 -6.492 4.004 1.00 94.06 86 ARG A N 1
ATOM 652 C CA . ARG A 1 86 ? 3.691 -5.947 2.791 1.00 94.06 86 ARG A CA 1
ATOM 653 C C . ARG A 1 86 ? 4.299 -4.602 2.392 1.00 94.06 86 ARG A C 1
ATOM 655 O O . ARG A 1 86 ? 4.498 -4.363 1.205 1.00 94.06 86 ARG A O 1
ATOM 662 N N . LEU A 1 87 ? 4.599 -3.736 3.361 1.00 94.44 87 LEU A N 1
ATOM 663 C CA . LEU A 1 87 ? 5.269 -2.465 3.093 1.00 94.44 87 LEU A CA 1
ATOM 664 C C . LEU A 1 87 ? 6.642 -2.711 2.460 1.00 94.44 87 LEU A C 1
ATOM 666 O O . LEU A 1 87 ? 6.894 -2.214 1.367 1.00 94.44 87 LEU A O 1
ATOM 670 N N . VAL A 1 88 ? 7.494 -3.515 3.104 1.00 96.44 88 VAL A N 1
ATOM 671 C CA . VAL A 1 88 ? 8.831 -3.863 2.591 1.00 96.44 88 VAL A CA 1
ATOM 672 C C . VAL A 1 88 ? 8.738 -4.513 1.210 1.00 96.44 88 VAL A C 1
ATOM 674 O O . VAL A 1 88 ? 9.488 -4.143 0.314 1.00 96.44 88 VAL A O 1
ATOM 677 N N . TRP A 1 89 ? 7.779 -5.416 1.001 1.00 96.31 89 TRP A N 1
ATOM 678 C CA . TRP A 1 89 ? 7.531 -6.052 -0.293 1.00 96.31 89 TRP A CA 1
ATOM 679 C C . TRP A 1 89 ? 7.207 -5.036 -1.395 1.00 96.31 89 TRP A C 1
ATOM 681 O O . TRP A 1 89 ? 7.750 -5.123 -2.494 1.00 96.31 89 TRP A O 1
ATOM 691 N N . GLY A 1 90 ? 6.392 -4.023 -1.084 1.00 94.12 90 GLY A N 1
ATOM 692 C CA . GLY A 1 90 ? 6.124 -2.909 -1.994 1.00 94.12 90 GLY A CA 1
ATOM 693 C C . GLY A 1 90 ? 7.385 -2.114 -2.347 1.00 94.12 90 GLY A C 1
ATOM 694 O O . GLY A 1 90 ? 7.611 -1.823 -3.518 1.00 94.12 90 GLY A O 1
ATOM 695 N N . TRP A 1 91 ? 8.241 -1.817 -1.362 1.00 96.31 91 TRP A N 1
ATOM 696 C CA . TRP A 1 91 ? 9.528 -1.147 -1.601 1.00 96.31 91 TRP A CA 1
ATOM 697 C C . TRP A 1 91 ? 10.446 -1.967 -2.506 1.00 96.31 91 TRP A C 1
ATOM 699 O O . TRP A 1 91 ? 10.997 -1.423 -3.461 1.00 96.31 91 TRP A O 1
ATOM 709 N N . VAL A 1 92 ? 10.573 -3.270 -2.247 1.00 97.44 92 VAL A N 1
ATOM 710 C CA . VAL A 1 92 ? 11.369 -4.183 -3.079 1.00 97.44 92 VAL A CA 1
ATOM 711 C C . VAL A 1 92 ? 10.8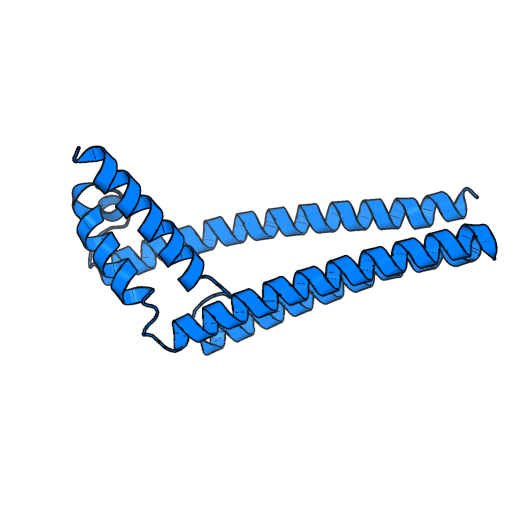62 -4.173 -4.523 1.00 97.44 92 VAL A C 1
ATOM 713 O O . VAL A 1 92 ? 11.662 -4.031 -5.446 1.00 97.44 92 VAL A O 1
ATOM 716 N N . GLY A 1 93 ? 9.544 -4.247 -4.725 1.00 95.12 93 GLY A N 1
ATOM 717 C CA . GLY A 1 93 ? 8.941 -4.199 -6.056 1.00 95.12 93 GLY A CA 1
ATOM 718 C C . GLY A 1 93 ? 9.200 -2.891 -6.798 1.00 95.12 93 GLY A C 1
ATOM 719 O O . GLY A 1 93 ? 9.510 -2.915 -7.990 1.00 95.12 93 GLY A O 1
ATOM 720 N N . SER A 1 94 ? 9.113 -1.751 -6.111 1.00 94.44 94 SER A N 1
ATOM 721 C CA . SER A 1 94 ? 9.413 -0.439 -6.698 1.00 94.44 94 SER A CA 1
ATOM 722 C C . SER A 1 94 ? 10.893 -0.294 -7.056 1.00 94.44 94 SER A C 1
ATOM 724 O O . SER A 1 94 ? 11.220 0.167 -8.146 1.00 94.44 94 SER A O 1
ATOM 726 N N . ILE A 1 95 ? 11.797 -0.732 -6.174 1.00 97.56 95 ILE A N 1
ATOM 727 C CA . ILE A 1 95 ? 13.245 -0.693 -6.420 1.00 97.56 95 ILE A CA 1
ATOM 728 C C . ILE A 1 95 ? 13.607 -1.574 -7.621 1.00 97.56 95 ILE A C 1
ATOM 730 O O . ILE A 1 95 ? 14.346 -1.132 -8.498 1.00 97.56 95 ILE A O 1
ATOM 734 N N . ALA A 1 96 ? 13.047 -2.784 -7.708 1.00 97.31 96 ALA A N 1
ATOM 735 C CA . ALA A 1 96 ? 13.278 -3.687 -8.834 1.00 97.31 96 ALA A CA 1
ATOM 736 C C . ALA A 1 96 ? 12.861 -3.061 -10.176 1.00 97.31 96 ALA A C 1
ATOM 738 O O . ALA A 1 96 ? 13.612 -3.139 -11.147 1.00 97.31 96 ALA A O 1
ATOM 739 N N . GLN A 1 97 ? 11.706 -2.388 -10.226 1.00 96.00 97 GLN A N 1
ATOM 740 C CA . GLN A 1 97 ? 11.249 -1.682 -11.430 1.00 96.00 97 GLN A CA 1
ATOM 741 C C . GLN A 1 97 ? 12.207 -0.559 -11.838 1.00 96.00 97 GLN A C 1
ATOM 743 O O . GLN A 1 97 ? 12.556 -0.453 -13.012 1.00 96.00 97 GLN A O 1
ATOM 748 N N . VAL A 1 98 ? 12.660 0.255 -10.879 1.00 96.38 98 VAL A N 1
ATOM 749 C CA . VAL A 1 98 ? 13.606 1.348 -11.145 1.00 96.38 98 VAL A CA 1
ATOM 750 C C . VAL A 1 98 ? 14.928 0.805 -11.681 1.00 96.38 98 VAL A C 1
ATOM 752 O O . VAL A 1 98 ? 15.413 1.303 -12.693 1.00 96.38 98 VAL A O 1
ATOM 755 N N . ILE A 1 99 ? 15.485 -0.239 -11.057 1.00 97.62 99 ILE A N 1
ATOM 756 C CA . ILE A 1 99 ? 16.731 -0.875 -11.511 1.00 97.62 99 ILE A CA 1
ATOM 757 C C . ILE A 1 99 ? 16.584 -1.371 -12.950 1.00 97.62 99 ILE A C 1
ATOM 759 O O . ILE A 1 99 ? 17.430 -1.074 -13.789 1.00 97.62 99 ILE A O 1
ATOM 763 N N . VAL A 1 100 ? 15.496 -2.085 -13.250 1.00 97.00 100 VAL A N 1
ATOM 764 C CA . VAL A 1 100 ? 15.234 -2.600 -14.598 1.00 97.00 100 VAL A CA 1
ATOM 765 C C . VAL A 1 100 ? 15.141 -1.469 -15.616 1.00 97.00 100 VAL A C 1
ATOM 767 O O . VAL A 1 100 ? 15.780 -1.548 -16.660 1.00 97.00 100 VAL A O 1
ATOM 770 N N . LEU A 1 101 ? 14.405 -0.397 -15.317 1.00 95.81 101 LEU A N 1
ATOM 771 C CA . LEU A 1 101 ? 14.296 0.741 -16.230 1.00 95.81 101 LEU A CA 1
ATOM 772 C C . LEU A 1 101 ? 15.649 1.421 -16.458 1.00 95.81 101 LEU A C 1
ATOM 774 O O . LEU A 1 101 ? 15.983 1.714 -17.602 1.00 95.81 101 LEU A O 1
ATOM 778 N N . VAL A 1 102 ? 16.445 1.627 -15.406 1.00 97.12 102 VAL A N 1
ATOM 779 C CA . VAL A 1 102 ? 17.786 2.223 -15.519 1.00 97.12 102 VAL A CA 1
ATOM 780 C C . VAL A 1 102 ? 18.700 1.359 -16.390 1.00 97.12 102 VAL A C 1
ATOM 782 O O . VAL A 1 102 ? 19.341 1.886 -17.297 1.00 97.12 102 VAL A O 1
ATOM 785 N N . VAL A 1 103 ? 18.723 0.042 -16.167 1.00 97.31 103 VAL A N 1
ATOM 786 C CA . VAL A 1 103 ? 19.535 -0.901 -16.956 1.00 97.31 103 VAL A CA 1
ATOM 787 C C . VAL A 1 103 ? 19.087 -0.933 -18.417 1.00 97.31 103 VAL A C 1
ATOM 789 O O . VAL A 1 103 ? 19.921 -0.868 -19.316 1.00 97.31 103 VAL A O 1
ATOM 792 N N . VAL A 1 104 ? 17.777 -0.989 -18.675 1.00 96.19 104 VAL A N 1
ATOM 793 C CA . VAL A 1 104 ? 17.239 -0.992 -20.044 1.00 96.19 104 VAL A CA 1
ATOM 794 C C . VAL A 1 104 ? 17.583 0.303 -20.766 1.00 96.19 104 VAL A C 1
ATOM 796 O O . VAL A 1 104 ? 18.020 0.259 -21.913 1.00 96.19 104 VAL A O 1
ATOM 799 N N . VAL A 1 105 ? 17.416 1.451 -20.107 1.00 94.81 105 VAL A N 1
ATOM 800 C CA . VAL A 1 105 ? 17.768 2.756 -20.675 1.00 94.81 105 VAL A CA 1
ATOM 801 C C . VAL A 1 105 ? 19.260 2.804 -20.995 1.00 94.81 105 VAL A C 1
ATOM 803 O O . VAL A 1 105 ? 19.612 3.135 -22.124 1.00 94.81 105 VAL A O 1
ATOM 806 N N . TRP A 1 106 ? 20.121 2.408 -20.055 1.00 96.75 106 TRP A N 1
ATOM 807 C CA . TRP A 1 106 ? 21.569 2.356 -20.260 1.00 96.75 106 TRP A CA 1
ATOM 808 C C . TRP A 1 106 ? 21.941 1.502 -21.479 1.00 96.75 106 TRP A C 1
ATOM 810 O O . TRP A 1 106 ? 22.511 2.029 -22.431 1.00 96.75 106 TRP A O 1
ATOM 820 N N . ASN A 1 107 ? 21.506 0.239 -21.522 1.00 94.75 107 ASN A N 1
ATOM 821 C CA . ASN A 1 107 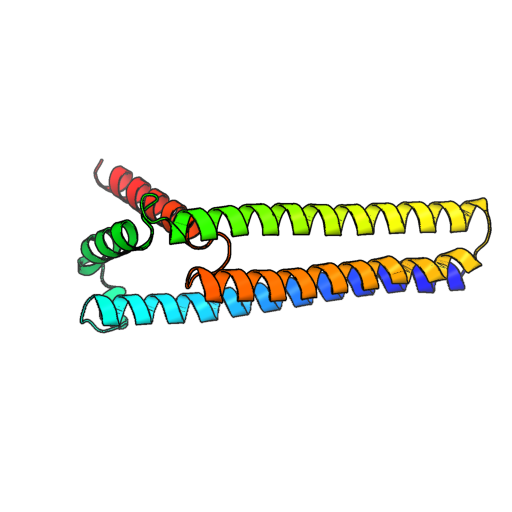? 21.817 -0.688 -22.619 1.00 94.75 107 ASN A CA 1
ATOM 822 C C . ASN A 1 107 ? 21.197 -0.268 -23.963 1.00 94.75 107 ASN A C 1
ATOM 824 O O . ASN A 1 107 ? 21.689 -0.646 -25.027 1.00 94.75 107 ASN A O 1
ATOM 828 N N . THR A 1 108 ? 20.101 0.496 -23.941 1.00 93.81 108 THR A N 1
ATOM 829 C CA . THR A 1 108 ? 19.501 1.065 -25.158 1.00 93.81 108 THR A CA 1
ATOM 830 C C . THR A 1 108 ? 20.392 2.155 -25.756 1.00 93.81 108 THR A C 1
ATOM 832 O O . THR A 1 108 ? 20.448 2.298 -26.977 1.00 93.81 108 THR A O 1
ATOM 835 N N . PHE A 1 109 ? 21.082 2.928 -24.910 1.00 91.75 109 PHE A N 1
ATOM 836 C CA . PHE A 1 109 ? 21.985 3.994 -25.341 1.00 91.75 109 PHE A CA 1
ATOM 837 C C . PHE A 1 109 ? 23.409 3.506 -25.630 1.00 91.75 109 PHE A C 1
ATOM 839 O O . PHE A 1 109 ? 24.044 4.065 -26.523 1.00 91.75 109 PHE A O 1
ATOM 846 N N . THR A 1 110 ? 23.916 2.502 -24.905 1.00 94.06 110 THR A N 1
ATOM 847 C CA . THR A 1 110 ? 25.297 2.014 -25.069 1.00 94.06 110 THR A CA 1
ATOM 848 C C . THR A 1 110 ? 25.446 0.899 -26.097 1.00 94.06 110 THR A C 1
ATOM 850 O O . THR A 1 110 ? 26.473 0.864 -26.771 1.00 94.06 110 THR A O 1
ATOM 853 N N . ASP A 1 111 ? 24.446 0.019 -26.243 1.00 92.69 111 ASP A N 1
ATOM 854 C CA . ASP A 1 111 ? 24.610 -1.228 -27.002 1.00 92.69 111 ASP A CA 1
ATOM 855 C C . ASP A 1 111 ? 23.739 -1.257 -28.265 1.00 92.69 111 ASP A C 1
ATOM 857 O O . ASP A 1 111 ? 24.244 -1.191 -29.385 1.00 92.69 111 ASP A O 1
ATOM 861 N N . THR A 1 112 ? 22.414 -1.372 -28.108 1.00 92.81 112 THR A N 1
ATOM 862 C CA . THR A 1 112 ? 21.469 -1.439 -29.233 1.00 92.81 112 THR A CA 1
ATOM 863 C C . THR A 1 112 ? 20.074 -0.953 -28.851 1.00 92.81 112 THR A C 1
ATOM 865 O O . THR A 1 112 ? 19.578 -1.191 -27.750 1.00 92.81 112 THR A O 1
ATOM 868 N N . VAL A 1 113 ? 19.399 -0.329 -29.819 1.00 92.56 113 VAL A N 1
ATOM 869 C CA . VAL A 1 113 ? 18.016 0.163 -29.716 1.00 92.56 113 VAL A CA 1
ATOM 870 C C . VAL A 1 113 ? 17.018 -0.968 -29.437 1.00 92.56 113 VAL A C 1
ATOM 872 O O . VAL A 1 113 ? 15.973 -0.717 -28.835 1.00 92.56 113 VAL A O 1
ATOM 875 N N . ASP A 1 114 ? 17.339 -2.204 -29.822 1.00 93.38 114 ASP A N 1
ATOM 876 C CA . ASP A 1 114 ? 16.466 -3.368 -29.629 1.00 93.38 114 ASP A CA 1
ATOM 877 C C . ASP A 1 114 ? 16.251 -3.702 -28.148 1.00 93.38 114 ASP A C 1
ATOM 879 O O . ASP A 1 114 ? 15.212 -4.248 -27.776 1.00 93.38 114 ASP A O 1
ATOM 883 N N . ASN A 1 115 ? 17.172 -3.280 -27.275 1.00 93.25 115 ASN A N 1
ATOM 884 C CA . ASN A 1 115 ? 17.050 -3.470 -25.832 1.00 93.25 115 ASN A CA 1
ATOM 885 C C . ASN A 1 115 ? 15.852 -2.724 -25.226 1.00 93.25 115 ASN A C 1
ATOM 887 O O . ASN A 1 115 ? 15.371 -3.102 -24.156 1.00 93.25 115 ASN A O 1
ATOM 891 N N . ALA A 1 116 ? 15.316 -1.708 -25.907 1.00 93.69 116 ALA A N 1
ATOM 892 C CA . ALA A 1 116 ? 14.193 -0.926 -25.404 1.00 93.69 116 ALA A CA 1
ATOM 893 C C . ALA A 1 116 ? 12.924 -1.764 -25.167 1.00 93.69 116 ALA A C 1
ATOM 895 O O . ALA A 1 116 ? 12.117 -1.418 -24.303 1.00 93.69 116 ALA A O 1
ATOM 896 N N . VAL A 1 117 ? 12.750 -2.888 -25.880 1.00 95.75 117 VAL A N 1
ATOM 897 C CA . VAL A 1 117 ? 11.614 -3.805 -25.676 1.00 95.75 117 VAL A CA 1
ATOM 898 C C . VAL A 1 117 ? 11.569 -4.359 -24.248 1.00 95.75 117 VAL A C 1
ATOM 900 O O . VAL A 1 117 ? 10.489 -4.590 -23.703 1.00 95.75 117 VAL A O 1
ATOM 903 N N . TYR A 1 118 ? 12.724 -4.498 -23.592 1.00 96.25 118 TYR A N 1
ATOM 904 C CA . TYR A 1 118 ? 12.805 -5.017 -22.231 1.00 96.25 118 TYR A CA 1
ATOM 905 C C . TYR A 1 118 ? 12.252 -4.049 -21.179 1.00 96.25 118 TYR A C 1
ATOM 907 O O . TYR A 1 118 ? 12.025 -4.472 -20.047 1.00 96.25 118 TYR A O 1
ATOM 915 N N . ALA A 1 119 ? 11.932 -2.795 -21.525 1.00 96.00 119 ALA A N 1
ATOM 916 C CA . ALA A 1 119 ? 11.259 -1.860 -20.617 1.00 96.00 119 ALA A CA 1
ATOM 917 C C . ALA A 1 119 ? 9.906 -2.412 -20.125 1.00 96.00 119 ALA A C 1
ATOM 919 O O . ALA A 1 119 ? 9.507 -2.177 -18.985 1.00 96.00 119 ALA A O 1
ATOM 920 N N . TRP A 1 120 ? 9.237 -3.232 -20.944 1.00 97.56 120 TRP A N 1
ATOM 921 C CA . TRP A 1 120 ? 7.984 -3.902 -20.587 1.00 97.56 120 TRP A CA 1
ATOM 922 C C . TRP A 1 120 ? 8.127 -4.916 -19.444 1.00 97.56 120 TRP A C 1
ATOM 924 O O . TRP A 1 120 ? 7.143 -5.217 -18.767 1.00 97.56 120 TRP A O 1
ATOM 934 N N . SER A 1 121 ? 9.341 -5.398 -19.154 1.00 96.81 121 SER A N 1
ATOM 935 C CA . SER A 1 121 ? 9.577 -6.264 -17.992 1.00 96.81 121 SER A CA 1
ATOM 936 C C . SER A 1 121 ? 9.295 -5.544 -16.669 1.00 96.81 121 SER A C 1
ATOM 938 O O . SER A 1 121 ? 8.805 -6.176 -15.735 1.00 96.81 121 SER A O 1
ATOM 940 N N . ALA A 1 122 ? 9.472 -4.217 -16.607 1.00 96.25 122 ALA A N 1
ATOM 941 C CA . ALA A 1 122 ? 9.089 -3.423 -15.441 1.00 96.25 122 ALA A CA 1
ATOM 942 C C . ALA A 1 122 ? 7.574 -3.495 -15.174 1.00 96.25 122 ALA A C 1
ATOM 944 O O . ALA A 1 122 ? 7.161 -3.634 -14.023 1.00 96.25 122 ALA A O 1
ATOM 945 N N . VAL A 1 123 ? 6.742 -3.494 -16.224 1.00 96.88 123 VAL A N 1
ATOM 946 C CA . VAL A 1 123 ? 5.281 -3.674 -16.105 1.00 96.88 123 VAL A CA 1
ATOM 947 C C . VAL A 1 123 ? 4.950 -5.072 -15.583 1.00 96.88 123 VAL A C 1
ATOM 949 O O . VAL A 1 123 ? 4.128 -5.217 -14.679 1.00 96.88 123 VAL A O 1
ATOM 952 N N . GLY A 1 124 ? 5.624 -6.103 -16.102 1.00 97.12 124 GLY A N 1
ATOM 953 C CA . GLY A 1 124 ? 5.471 -7.479 -15.618 1.00 97.12 124 GLY A CA 1
ATOM 954 C C . GLY A 1 124 ? 5.831 -7.625 -14.136 1.00 97.12 124 GLY A C 1
ATOM 955 O O . GLY A 1 124 ? 5.081 -8.233 -13.372 1.00 97.12 124 GLY A O 1
ATOM 956 N N . ILE A 1 125 ? 6.930 -7.000 -13.707 1.00 96.50 125 ILE A N 1
ATOM 957 C CA . ILE A 1 125 ? 7.339 -6.941 -12.298 1.00 96.50 125 ILE A CA 1
ATOM 958 C C . ILE A 1 125 ? 6.265 -6.236 -11.464 1.00 96.50 125 ILE A C 1
ATOM 960 O O . ILE A 1 125 ? 5.842 -6.772 -10.441 1.00 96.50 125 ILE A O 1
ATOM 964 N N . ALA A 1 126 ? 5.772 -5.077 -11.904 1.00 96.12 126 ALA A N 1
ATOM 965 C CA . ALA A 1 126 ? 4.733 -4.338 -11.189 1.00 96.12 126 ALA A CA 1
ATOM 966 C C . ALA A 1 126 ? 3.466 -5.185 -10.972 1.00 96.12 126 ALA A C 1
ATOM 968 O O . ALA A 1 126 ? 2.952 -5.263 -9.853 1.00 96.12 126 ALA A O 1
ATOM 969 N N . LEU A 1 127 ? 3.004 -5.879 -12.017 1.00 96.25 127 LEU A N 1
ATOM 970 C CA . LEU A 1 127 ? 1.861 -6.791 -11.943 1.00 96.25 127 LEU A CA 1
ATOM 971 C C . LEU A 1 127 ? 2.114 -7.954 -10.979 1.00 96.25 127 LEU A C 1
ATOM 973 O O . LEU A 1 127 ? 1.259 -8.255 -10.148 1.00 96.25 127 LEU A O 1
ATOM 977 N N . PHE A 1 128 ? 3.292 -8.578 -11.036 1.00 97.00 128 PHE A N 1
ATOM 978 C CA . PHE A 1 128 ? 3.661 -9.657 -10.120 1.00 97.00 128 PHE A CA 1
ATOM 979 C C . PHE A 1 128 ? 3.634 -9.205 -8.652 1.00 97.00 128 PHE A C 1
ATOM 981 O O . PHE A 1 128 ? 3.030 -9.868 -7.801 1.00 97.00 128 PHE A O 1
ATOM 988 N N . PHE A 1 129 ? 4.240 -8.056 -8.341 1.00 95.62 129 PHE A N 1
ATOM 989 C CA . PHE A 1 129 ? 4.239 -7.503 -6.984 1.00 95.62 129 PHE A CA 1
ATOM 990 C C . PHE A 1 129 ? 2.831 -7.116 -6.523 1.00 95.62 129 PHE A C 1
ATOM 992 O O . PHE A 1 129 ? 2.491 -7.324 -5.356 1.00 95.62 129 PHE A O 1
ATOM 999 N N . TRP A 1 130 ? 1.985 -6.617 -7.426 1.00 93.81 130 TRP A N 1
ATOM 1000 C C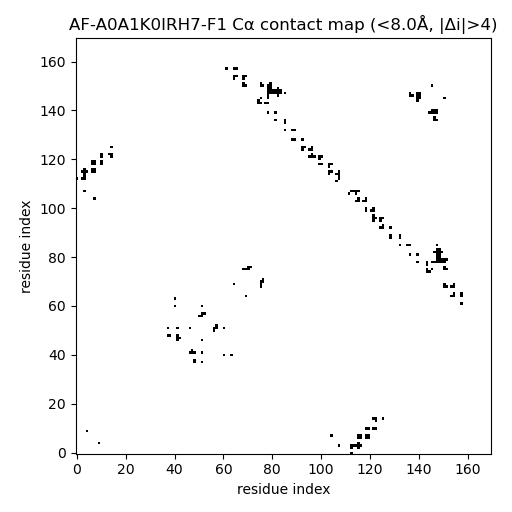A . TRP A 1 130 ? 0.590 -6.313 -7.122 1.00 93.81 130 TRP A CA 1
ATOM 1001 C C . TRP A 1 130 ? -0.217 -7.580 -6.798 1.00 93.81 130 TRP A C 1
ATOM 1003 O O . TRP A 1 130 ? -0.783 -7.676 -5.707 1.00 93.81 130 TRP A O 1
ATOM 1013 N N . VAL A 1 131 ? -0.202 -8.592 -7.675 1.00 94.62 131 VAL A N 1
ATOM 1014 C CA . VAL A 1 131 ? -0.944 -9.854 -7.480 1.00 94.62 131 VAL A CA 1
ATOM 1015 C C . VAL A 1 131 ? -0.480 -10.581 -6.218 1.00 94.62 131 VAL A C 1
ATOM 1017 O O . VAL A 1 131 ? -1.303 -10.999 -5.402 1.00 94.62 131 VAL A O 1
ATOM 1020 N N . SER A 1 132 ? 0.835 -10.697 -6.013 1.00 96.31 132 SER A N 1
ATOM 1021 C CA . SER A 1 132 ? 1.389 -11.332 -4.809 1.00 96.31 132 SER A CA 1
ATOM 1022 C C . SER A 1 132 ? 1.019 -10.573 -3.531 1.00 96.31 132 SER A C 1
ATOM 1024 O O . SER A 1 132 ? 0.682 -11.203 -2.529 1.00 96.31 132 SER A O 1
ATOM 1026 N N . SER A 1 133 ? 0.984 -9.235 -3.563 1.00 94.00 133 SER A N 1
ATOM 1027 C CA . SER A 1 133 ? 0.528 -8.419 -2.429 1.00 94.00 133 SER A CA 1
ATOM 1028 C C . SER A 1 133 ? -0.943 -8.655 -2.096 1.00 94.00 133 SER A C 1
ATOM 1030 O O . SER A 1 133 ? -1.301 -8.727 -0.916 1.00 94.00 133 SER A O 1
ATOM 1032 N N . VAL A 1 134 ? -1.801 -8.778 -3.113 1.00 92.25 134 VAL A N 1
ATOM 1033 C CA . VAL A 1 134 ? -3.223 -9.106 -2.934 1.00 92.25 134 VAL A CA 1
ATOM 1034 C C . VAL A 1 134 ? -3.360 -10.493 -2.308 1.00 92.25 134 VAL A C 1
ATOM 1036 O O . VAL A 1 134 ? -3.990 -10.623 -1.258 1.00 92.25 134 VAL A O 1
ATOM 1039 N N . GLY A 1 135 ? -2.698 -11.506 -2.874 1.00 94.44 135 GLY A N 1
ATOM 1040 C CA . GLY A 1 135 ? -2.709 -12.872 -2.344 1.00 94.44 135 GLY A CA 1
ATOM 1041 C C . GLY A 1 135 ? -2.227 -12.944 -0.893 1.00 94.44 135 GLY A C 1
ATOM 1042 O O . GLY A 1 135 ? -2.916 -13.488 -0.032 1.00 94.44 135 GLY A O 1
ATOM 1043 N N . PHE A 1 136 ? -1.097 -12.306 -0.585 1.00 95.12 136 PHE A N 1
ATOM 1044 C CA . PHE A 1 136 ? -0.569 -12.221 0.776 1.00 95.12 136 PHE A CA 1
ATOM 1045 C C . PHE A 1 136 ? -1.544 -11.534 1.744 1.00 95.12 136 PHE A C 1
ATOM 1047 O O . PHE A 1 136 ? -1.716 -11.969 2.883 1.00 95.12 136 PHE A O 1
ATOM 1054 N N . SER A 1 137 ? -2.228 -10.482 1.292 1.00 93.25 137 SER A N 1
ATOM 1055 C CA . SER A 1 137 ? -3.207 -9.765 2.115 1.00 93.25 137 SER A CA 1
ATOM 1056 C C . SER A 1 137 ? -4.430 -10.616 2.434 1.00 93.25 137 SER A C 1
ATOM 1058 O O . SER A 1 137 ? -4.921 -10.567 3.562 1.00 93.25 137 SER A O 1
ATOM 1060 N N . LEU A 1 138 ? -4.888 -11.426 1.477 1.00 93.31 138 LEU A N 1
ATOM 1061 C CA . LEU A 1 138 ? -5.966 -12.387 1.695 1.00 93.31 138 LEU A CA 1
ATOM 1062 C C . LEU A 1 138 ? -5.540 -13.480 2.674 1.00 93.31 138 LEU A C 1
ATOM 1064 O O . LEU A 1 138 ? -6.288 -13.781 3.596 1.00 93.31 138 LEU A O 1
ATOM 1068 N N . ILE A 1 139 ? -4.325 -14.017 2.542 1.00 94.62 139 ILE A N 1
ATOM 1069 C CA . ILE A 1 139 ? -3.779 -15.004 3.486 1.00 94.62 139 ILE A CA 1
ATOM 1070 C C . ILE A 1 139 ? -3.719 -14.418 4.904 1.00 94.62 139 ILE A C 1
ATOM 1072 O O . ILE A 1 139 ? -4.210 -15.036 5.849 1.00 94.62 139 ILE A O 1
ATOM 1076 N N . CYS A 1 140 ? -3.199 -13.195 5.057 1.00 94.19 140 CYS A N 1
ATOM 1077 C CA . CYS A 1 140 ? -3.213 -12.481 6.336 1.00 94.19 140 CYS A CA 1
ATOM 1078 C C . CYS A 1 140 ? -4.637 -12.357 6.890 1.00 94.19 140 CYS A C 1
ATOM 1080 O O . CYS A 1 140 ? -4.860 -12.625 8.073 1.00 94.19 140 CYS A O 1
ATOM 1082 N N . TYR A 1 141 ? -5.605 -11.999 6.044 1.00 92.56 141 TYR A N 1
ATOM 1083 C CA . TYR A 1 141 ? -7.005 -11.893 6.437 1.00 92.56 141 TYR A CA 1
ATOM 1084 C C . TYR A 1 141 ? -7.597 -13.238 6.868 1.00 92.56 141 TYR A C 1
ATOM 1086 O O . TYR A 1 141 ? -8.249 -13.296 7.906 1.00 92.56 141 TYR A O 1
ATOM 1094 N N . PHE A 1 142 ? -7.332 -14.332 6.156 1.00 94.12 142 PHE A N 1
ATOM 1095 C CA . PHE A 1 142 ? -7.824 -15.658 6.537 1.00 94.12 142 PHE A CA 1
ATOM 1096 C C . PHE A 1 142 ? -7.250 -16.134 7.875 1.00 94.12 142 PHE A C 1
ATOM 1098 O O . PHE A 1 142 ? -7.980 -16.681 8.696 1.00 94.12 142 PHE A O 1
ATOM 1105 N N . ILE A 1 143 ? -5.968 -15.871 8.132 1.00 93.31 143 ILE A N 1
ATOM 1106 C CA . ILE A 1 143 ? -5.302 -16.292 9.372 1.00 93.31 143 ILE A CA 1
ATOM 1107 C C . ILE A 1 143 ? -5.727 -15.403 10.552 1.00 93.31 143 ILE A C 1
ATOM 1109 O O . ILE A 1 143 ? -6.096 -15.874 11.631 1.00 93.31 143 ILE A O 1
ATOM 1113 N N . THR A 1 144 ? -5.684 -14.083 10.374 1.00 91.56 144 THR A N 1
ATOM 1114 C CA . THR A 1 144 ? -5.837 -13.122 11.481 1.00 91.56 144 THR A CA 1
ATOM 1115 C C . THR A 1 144 ? -7.250 -12.559 11.613 1.00 91.56 144 THR A C 1
ATOM 1117 O O . THR A 1 144 ? -7.579 -11.977 12.646 1.00 91.56 144 THR A O 1
ATOM 1120 N N . GLY A 1 145 ? -8.104 -12.753 10.607 1.00 89.88 145 GLY A N 1
ATOM 1121 C CA . GLY A 1 145 ? -9.389 -12.066 10.471 1.00 89.88 145 GLY A CA 1
ATOM 1122 C C . GLY A 1 145 ? -9.251 -10.578 10.131 1.00 89.88 145 GLY A C 1
ATOM 1123 O O . GLY A 1 145 ? -10.221 -9.839 10.286 1.00 89.88 145 GLY A O 1
ATOM 1124 N N . ARG A 1 146 ? -8.046 -10.117 9.759 1.00 90.38 146 ARG A N 1
ATOM 1125 C CA . ARG A 1 146 ? -7.699 -8.699 9.574 1.00 90.38 146 ARG A CA 1
ATOM 1126 C C . ARG A 1 146 ? -6.768 -8.497 8.394 1.00 90.38 146 ARG A C 1
ATOM 1128 O O . ARG A 1 146 ? -5.922 -9.342 8.096 1.00 90.38 146 ARG A O 1
ATOM 1135 N N . TYR A 1 147 ? -6.882 -7.345 7.750 1.00 91.62 147 TYR A N 1
ATOM 1136 C CA . TYR A 1 147 ? -5.944 -6.987 6.693 1.00 91.62 147 TYR A CA 1
ATOM 1137 C C . TYR A 1 147 ? -4.565 -6.613 7.268 1.00 91.62 147 TYR A C 1
ATOM 1139 O O . TYR A 1 147 ? -4.460 -6.246 8.444 1.00 91.62 147 TYR A O 1
ATOM 1147 N N . PRO A 1 148 ? -3.487 -6.702 6.467 1.00 92.62 148 PRO A N 1
ATOM 1148 C CA . PRO A 1 148 ? -2.146 -6.315 6.903 1.00 92.62 148 PRO A CA 1
ATOM 1149 C C . PRO A 1 148 ? -2.096 -4.880 7.455 1.00 92.62 148 PRO A C 1
ATOM 1151 O O . PRO A 1 148 ? -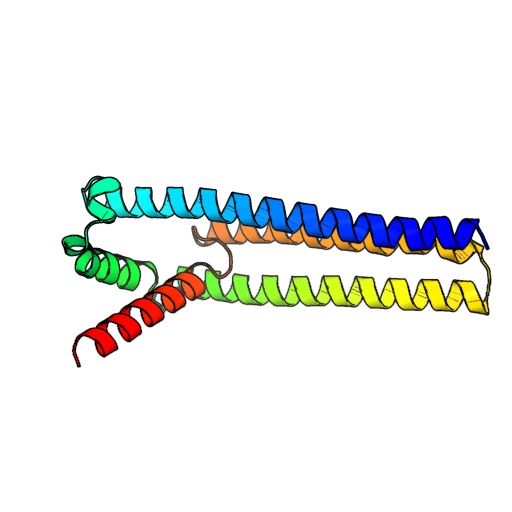2.463 -3.932 6.764 1.00 92.62 148 PRO A O 1
ATOM 1154 N N . GLY A 1 149 ? -1.621 -4.712 8.692 1.00 91.06 149 GLY A N 1
ATOM 1155 C CA . GLY A 1 149 ? -1.434 -3.412 9.348 1.00 91.06 149 GLY A CA 1
ATOM 1156 C C . GLY A 1 149 ? -2.711 -2.726 9.845 1.00 91.06 149 GLY A C 1
ATOM 1157 O O . GLY A 1 149 ? -2.638 -1.599 10.339 1.00 91.06 149 GLY A O 1
ATOM 1158 N N . GLU A 1 150 ? -3.871 -3.377 9.741 1.00 90.75 150 GLU A N 1
ATOM 1159 C CA . GLU A 1 150 ? -5.162 -2.790 10.114 1.00 90.75 150 GLU A CA 1
ATOM 1160 C C . GLU A 1 150 ? -5.223 -2.420 11.604 1.00 90.75 150 GLU A C 1
ATOM 1162 O O . GLU A 1 150 ? -5.707 -1.344 11.960 1.00 90.75 150 GLU A O 1
ATOM 1167 N N . ALA A 1 151 ? -4.683 -3.266 12.487 1.00 90.31 151 ALA A N 1
ATOM 1168 C CA . ALA A 1 151 ? -4.710 -3.001 13.923 1.00 90.31 151 ALA A CA 1
ATOM 1169 C C . ALA A 1 151 ? -3.836 -1.799 14.311 1.00 90.31 151 ALA A C 1
ATOM 1171 O O . ALA A 1 151 ? -4.274 -0.941 15.079 1.00 90.31 151 ALA A O 1
ATOM 1172 N N . LYS A 1 152 ? -2.636 -1.679 13.734 1.00 91.56 152 LYS A N 1
ATOM 1173 C CA . LYS A 1 152 ? -1.766 -0.509 13.899 1.00 91.56 152 LYS A CA 1
ATOM 1174 C C . LYS A 1 152 ? -2.429 0.779 13.417 1.00 91.56 152 LYS A C 1
ATOM 1176 O O . LYS A 1 152 ? -2.329 1.792 14.108 1.00 91.56 152 LYS A O 1
ATOM 1181 N N . GLN A 1 153 ? -3.114 0.756 12.272 1.00 90.12 153 GLN A N 1
ATOM 1182 C CA . GLN A 1 153 ? -3.836 1.929 11.766 1.00 90.12 153 GLN A CA 1
ATOM 1183 C C . GLN A 1 153 ? -4.975 2.340 12.705 1.00 90.12 153 GLN A C 1
ATOM 1185 O O . GLN A 1 153 ? -5.093 3.519 13.034 1.00 90.12 153 GLN A O 1
ATOM 1190 N N . ALA A 1 154 ? -5.756 1.377 13.200 1.00 88.94 154 ALA A N 1
ATOM 1191 C CA . ALA A 1 154 ? -6.833 1.645 14.149 1.00 88.94 154 ALA A CA 1
ATOM 1192 C C . ALA A 1 154 ? -6.311 2.246 15.464 1.00 88.94 154 ALA A C 1
ATOM 1194 O O . ALA A 1 154 ? -6.871 3.224 15.952 1.00 88.94 154 ALA A O 1
ATOM 1195 N N . ARG A 1 155 ? -5.200 1.727 16.009 1.00 91.44 155 ARG A N 1
ATOM 1196 C CA . ARG A 1 155 ? -4.569 2.301 17.210 1.00 91.44 155 ARG A CA 1
ATOM 1197 C C . ARG A 1 155 ? -4.042 3.718 16.978 1.00 91.44 155 ARG A C 1
ATOM 1199 O O . ARG A 1 155 ? -4.202 4.555 17.856 1.00 91.44 155 ARG A O 1
ATOM 1206 N N . LYS A 1 156 ? -3.462 3.998 15.804 1.00 91.19 156 LYS A N 1
ATOM 1207 C CA . LYS A 1 156 ? -3.003 5.350 15.436 1.00 91.19 156 LYS A CA 1
ATOM 1208 C C . LYS A 1 156 ? -4.171 6.339 15.321 1.00 91.19 156 LYS A C 1
ATOM 1210 O O . LYS A 1 156 ? -4.054 7.476 15.759 1.00 91.19 156 LYS A O 1
ATOM 1215 N N . ALA A 1 157 ? -5.296 5.912 14.748 1.00 87.69 157 ALA A N 1
ATOM 1216 C CA . ALA A 1 157 ? -6.503 6.736 14.700 1.00 87.69 157 ALA A CA 1
ATOM 1217 C C . ALA A 1 157 ? -7.067 6.981 16.110 1.00 87.69 157 ALA A C 1
ATOM 1219 O O . ALA A 1 157 ? -7.443 8.100 16.441 1.00 87.69 157 ALA A O 1
ATOM 1220 N N . LEU A 1 158 ? -7.063 5.954 16.965 1.00 87.88 158 LEU A N 1
ATOM 1221 C CA . LEU A 1 158 ? -7.527 6.064 18.346 1.00 87.88 158 LEU A CA 1
ATOM 1222 C C . LEU A 1 158 ? -6.676 7.037 19.172 1.00 87.88 158 LEU A C 1
ATOM 1224 O O . LEU A 1 158 ? -7.230 7.841 19.917 1.00 87.88 158 LEU A O 1
ATOM 1228 N N . SER A 1 159 ? -5.346 6.990 19.038 1.00 89.44 159 SER A N 1
ATOM 1229 C CA . SER A 1 159 ? -4.462 7.920 19.746 1.00 89.44 159 SER A CA 1
ATOM 1230 C C . SER A 1 159 ? -4.697 9.367 19.315 1.00 89.44 159 SER A C 1
ATOM 1232 O O . SER A 1 159 ? -4.764 10.229 20.182 1.00 89.44 159 SER A O 1
ATOM 1234 N N . ALA A 1 160 ? -4.908 9.618 18.017 1.00 89.06 160 ALA A N 1
ATOM 1235 C CA . ALA A 1 160 ? -5.216 10.956 17.508 1.00 89.06 160 ALA A CA 1
ATOM 1236 C C . ALA A 1 160 ? -6.514 11.519 18.120 1.00 89.06 160 ALA A C 1
ATOM 1238 O O . ALA A 1 160 ? -6.520 12.628 18.643 1.00 89.06 160 ALA A O 1
ATOM 1239 N N . VAL A 1 161 ? -7.582 10.714 18.173 1.00 86.00 161 VAL A N 1
ATOM 1240 C CA . VAL A 1 161 ? -8.855 11.115 18.805 1.00 86.00 161 VAL A CA 1
ATOM 1241 C C . VAL A 1 161 ? -8.685 11.407 20.302 1.00 86.00 161 VAL A C 1
ATOM 1243 O O . VAL A 1 161 ? -9.300 12.327 20.843 1.00 86.00 161 VAL A O 1
ATOM 1246 N N . LEU A 1 162 ? -7.866 10.620 21.006 1.00 84.19 162 LEU A N 1
ATOM 1247 C CA . LEU A 1 162 ? -7.595 10.844 22.428 1.00 84.19 162 LEU A CA 1
ATOM 1248 C C . LEU A 1 162 ? -6.772 12.116 22.672 1.00 84.19 162 LEU A C 1
ATOM 1250 O O . LEU A 1 162 ? -7.001 12.791 23.674 1.00 84.19 162 LEU A O 1
ATOM 1254 N N . GLU A 1 163 ? -5.831 12.442 21.787 1.00 87.44 163 GLU A N 1
ATOM 1255 C CA . GLU A 1 163 ? -5.056 13.686 21.843 1.00 87.44 163 GLU A CA 1
ATOM 1256 C C . GLU A 1 163 ? -5.944 14.912 21.598 1.00 87.44 163 GLU A C 1
ATOM 1258 O O . GLU A 1 163 ? -5.930 15.833 22.413 1.00 87.44 163 GLU A O 1
ATOM 1263 N N . GLU A 1 164 ? -6.802 14.889 20.574 1.00 83.69 164 GLU A N 1
ATOM 1264 C CA . GLU A 1 164 ? -7.770 15.963 20.298 1.00 83.69 164 GLU A CA 1
ATOM 1265 C C . GLU A 1 164 ? -8.701 16.220 21.494 1.00 83.69 164 GLU A C 1
ATOM 1267 O O . GLU A 1 164 ? -8.906 17.362 21.908 1.00 83.69 164 GLU A O 1
ATOM 1272 N N . ARG A 1 165 ? -9.202 15.153 22.132 1.00 78.25 165 ARG A N 1
ATOM 1273 C CA . ARG A 1 165 ? -10.049 15.267 23.331 1.00 78.25 165 ARG A CA 1
ATOM 1274 C C . ARG A 1 165 ? -9.319 15.808 24.554 1.00 78.25 165 ARG A C 1
ATOM 1276 O O . ARG A 1 165 ? -9.961 16.411 25.411 1.00 78.25 165 ARG A O 1
ATOM 1283 N N . LYS A 1 166 ? -8.011 15.563 24.686 1.00 78.31 166 LYS A N 1
ATOM 1284 C CA . LYS A 1 166 ? -7.210 16.159 25.767 1.00 78.31 166 LYS A CA 1
ATOM 1285 C C . LYS A 1 166 ? -7.069 17.663 25.565 1.00 78.31 166 LYS A C 1
ATOM 1287 O O . LYS A 1 166 ? -7.206 18.393 26.536 1.00 78.31 166 LYS A O 1
ATOM 1292 N N . VAL A 1 167 ? -6.854 18.107 24.325 1.00 73.00 167 VAL A N 1
ATOM 1293 C CA . VAL A 1 167 ? -6.751 19.534 23.980 1.00 73.00 167 VAL A CA 1
ATOM 1294 C C . VAL A 1 167 ? -8.072 20.265 24.229 1.00 73.00 167 VAL A C 1
ATOM 1296 O O . VAL A 1 167 ? -8.051 21.350 24.782 1.00 73.00 167 VAL A O 1
ATOM 1299 N N . GLN A 1 168 ? -9.220 19.660 23.911 1.00 67.44 168 GLN A N 1
ATOM 1300 C CA . GLN A 1 168 ? -10.543 20.271 24.140 1.00 67.44 168 GLN A CA 1
ATOM 1301 C C . GLN A 1 168 ? -10.964 20.382 25.619 1.00 67.44 168 GLN A C 1
ATOM 1303 O O . GLN A 1 168 ? -11.960 21.036 25.918 1.00 67.44 168 GLN A O 1
ATOM 1308 N N . ARG A 1 169 ? -10.271 19.702 26.543 1.00 60.00 169 ARG A N 1
ATOM 1309 C CA . ARG A 1 169 ? -10.548 19.770 27.991 1.00 60.00 169 ARG A CA 1
ATOM 1310 C C . ARG A 1 169 ? -9.721 20.833 28.726 1.00 60.00 169 ARG A C 1
ATOM 1312 O O . ARG A 1 169 ? -9.926 20.985 29.929 1.00 60.00 169 ARG A O 1
ATOM 1319 N N . ILE A 1 170 ? -8.784 21.491 28.040 1.00 50.88 170 ILE A N 1
ATOM 1320 C CA . ILE A 1 170 ? -7.950 22.593 28.550 1.00 50.88 170 ILE A CA 1
ATOM 1321 C C . ILE A 1 170 ? -8.537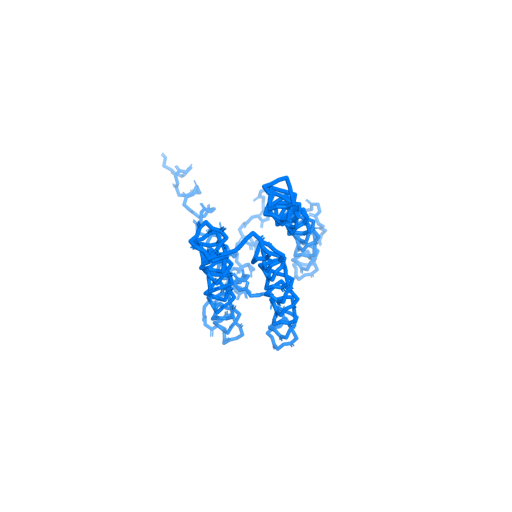 23.903 28.030 1.00 50.88 170 ILE A C 1
ATOM 1323 O O . ILE A 1 170 ? -8.623 24.849 28.840 1.00 50.88 170 ILE A O 1
#

Radius of gyration: 22.21 Å; Cα contacts (8 Å, |Δi|>4): 142; chains: 1; bounding box: 53×39×61 Å

pLDDT: mean 91.59, std 6.02, range [50.88, 97.69]

Organism: Cupriavidus necator (NCBI:txid106590)

Sequence (170 aa):
MLTAIIHIGGAVIALFVLTLAGLWVAAWEGERNAKKRRRDAAISLGISVEELESEAMAPRLVEFCSAKFSSELFRNRLSDLCGVVRLVWGWVGSIAQVIVLVVVVWNTFTDTVDNAVYAWSAVGIALFFWVSSVGFSLICYFITGRYPGEAKQARKALSAVLEERKVQRI

Secondary structure (DSSP, 8-state):
-HHHHHHHHHHHHHHHHHHHHHHHHHHHHHHHHHHHHHHHHHHHHTS-TTGGGSGGGHHHHHHHHHHHH-TTSHHHHHHHHHHHHHHHHHHHHHHHHHHHHHHHHHHHHHT-GGGGGGGHHHHHHHHHHHHHHHHHHHHHHHHHSS-TTHHHHHHHHHHHHHHHHHHTT-